Protein AF-A0A9P7GVQ0-F1 (afdb_monomer_lite)

Radius of gyration: 20.92 Å; chains: 1; bounding box: 37×50×70 Å

pLDDT: mean 83.31, std 20.24, range [23.28, 98.69]

InterPro domains:
  IPR011013 Galactose mutarotase-like domain superfamily [SSF74650] (18-160)
  IPR014718 Glycoside hydrolase-type carbohydrate-binding [G3DSA:2.70.98.10] (18-169)
  IPR015364 Rhamnogalacturonase B, N-terminal [PF09284] (19-160)
  IPR016590 Rhamnogalacturonase B [PTHR36574] (8-160)

Organism: NCBI:txid117069

Structure (mmCIF, N/CA/C/O backbone):
data_AF-A0A9P7GVQ0-F1
#
_entry.id   AF-A0A9P7GVQ0-F1
#
loop_
_atom_site.group_PDB
_atom_site.id
_atom_site.type_symbol
_atom_site.label_atom_id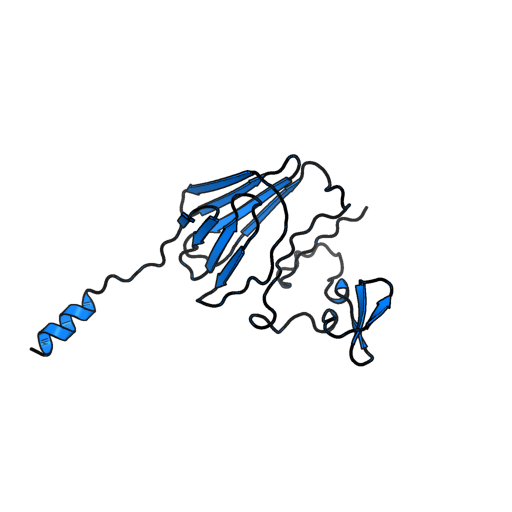
_atom_site.label_alt_id
_atom_site.label_comp_id
_atom_site.label_asym_id
_atom_site.label_entity_id
_atom_site.label_seq_id
_atom_site.pdbx_PDB_ins_code
_atom_site.Cartn_x
_atom_site.Cartn_y
_atom_site.Cartn_z
_atom_site.occupancy
_atom_site.B_iso_or_equiv
_atom_site.auth_seq_id
_atom_site.auth_comp_id
_atom_site.auth_asym_id
_atom_site.auth_atom_id
_atom_site.pdbx_PDB_model_num
ATOM 1 N N . MET A 1 1 ? -0.002 -29.894 44.410 1.00 55.16 1 MET A N 1
ATOM 2 C CA . MET A 1 1 ? 0.645 -28.787 43.662 1.00 55.16 1 MET A CA 1
ATOM 3 C C . MET A 1 1 ? 0.424 -28.833 42.146 1.00 55.16 1 MET A C 1
ATOM 5 O O . MET A 1 1 ? 0.178 -27.785 41.574 1.00 55.16 1 MET A O 1
ATOM 9 N N . LYS A 1 2 ? 0.435 -30.005 41.485 1.00 53.66 2 LYS A N 1
ATOM 10 C CA . LYS A 1 2 ? 0.218 -30.109 40.022 1.00 53.66 2 LYS A CA 1
ATOM 11 C C . LYS A 1 2 ? -1.200 -29.730 39.549 1.00 53.66 2 LYS A C 1
ATOM 13 O O . LYS A 1 2 ? -1.345 -29.171 38.472 1.00 53.66 2 LYS A O 1
ATOM 18 N N . LEU A 1 3 ? -2.225 -29.963 40.376 1.00 50.69 3 LEU A N 1
ATOM 19 C CA . LEU A 1 3 ? -3.623 -29.656 40.034 1.00 50.69 3 LEU A CA 1
ATOM 20 C C . LEU A 1 3 ? -3.946 -28.145 40.052 1.00 50.69 3 LEU A C 1
ATOM 22 O O . LEU A 1 3 ? -4.774 -27.688 39.275 1.00 50.69 3 LEU A O 1
ATOM 26 N N . LEU A 1 4 ? -3.249 -27.359 40.885 1.00 52.75 4 LEU A N 1
ATOM 27 C CA . LEU A 1 4 ? -3.402 -25.896 40.945 1.00 52.75 4 LEU A CA 1
ATOM 28 C C . LEU A 1 4 ? -2.790 -25.183 39.728 1.00 52.75 4 LEU A C 1
ATOM 30 O O . LEU A 1 4 ? -3.244 -24.107 39.357 1.00 52.75 4 LEU A O 1
ATOM 34 N N . PHE A 1 5 ? -1.794 -25.792 39.077 1.00 54.34 5 PHE A N 1
ATOM 35 C CA . PHE A 1 5 ? -1.125 -25.210 37.909 1.00 54.34 5 PHE A CA 1
ATOM 36 C C . PHE A 1 5 ? -1.974 -25.317 36.628 1.00 54.34 5 PHE A C 1
ATOM 38 O O . PHE A 1 5 ? -1.910 -24.444 35.769 1.00 54.34 5 PHE A O 1
ATOM 45 N N . ALA A 1 6 ? -2.815 -26.354 36.518 1.00 56.84 6 ALA A N 1
ATOM 46 C CA . ALA A 1 6 ? -3.708 -26.553 35.373 1.00 56.84 6 ALA A CA 1
ATOM 47 C C . ALA A 1 6 ? -4.898 -25.572 35.359 1.00 56.84 6 ALA A C 1
ATOM 49 O O . ALA A 1 6 ? -5.355 -25.177 34.291 1.00 56.84 6 ALA A O 1
ATOM 50 N N . ILE A 1 7 ? -5.366 -25.135 36.534 1.00 59.00 7 ILE A N 1
ATOM 51 C CA . ILE A 1 7 ? -6.472 -24.170 36.661 1.00 59.00 7 ILE A CA 1
ATOM 52 C C . ILE A 1 7 ? -6.009 -22.750 36.287 1.00 59.00 7 ILE A C 1
ATOM 54 O O . ILE A 1 7 ? -6.792 -21.971 35.750 1.00 59.00 7 ILE A O 1
ATOM 58 N N . LEU A 1 8 ? -4.727 -22.424 36.488 1.00 55.34 8 LEU A N 1
ATOM 59 C CA . LEU A 1 8 ? -4.180 -21.097 36.185 1.00 55.34 8 LEU A CA 1
ATOM 60 C C . LEU A 1 8 ? -4.034 -20.832 34.671 1.00 55.34 8 LEU A C 1
ATOM 62 O O . LEU A 1 8 ? -4.181 -19.693 34.239 1.00 55.34 8 LEU A O 1
ATOM 66 N N . LEU A 1 9 ? -3.810 -21.868 33.850 1.00 58.25 9 LEU A N 1
ATOM 67 C CA . LEU A 1 9 ? -3.758 -21.729 32.384 1.00 58.25 9 LEU A CA 1
ATOM 68 C C . LEU A 1 9 ? -5.141 -21.519 31.741 1.00 58.25 9 LEU A C 1
ATOM 70 O O . LEU A 1 9 ? -5.216 -20.987 30.636 1.00 58.25 9 LEU A O 1
ATOM 74 N N . ALA A 1 10 ? -6.228 -21.906 32.416 1.00 59.84 10 ALA A N 1
ATOM 75 C CA . ALA A 1 10 ? -7.594 -21.766 31.902 1.00 59.84 10 ALA A CA 1
ATOM 76 C C . ALA A 1 10 ? -8.152 -20.331 32.012 1.00 59.84 10 ALA A C 1
ATOM 78 O O . ALA A 1 10 ? -9.182 -20.030 31.417 1.00 59.84 10 ALA A O 1
ATOM 79 N N . PHE A 1 11 ? -7.466 -19.447 32.748 1.00 58.69 11 PHE A N 1
ATOM 80 C CA . PHE A 1 11 ? -7.829 -18.036 32.928 1.00 58.69 11 PHE A CA 1
ATOM 81 C C . PHE A 1 11 ? -6.939 -17.069 32.143 1.00 58.69 11 PHE A C 1
ATOM 83 O O . PHE A 1 11 ? -6.994 -15.862 32.378 1.00 58.69 11 PHE A O 1
ATOM 90 N N . LEU A 1 12 ? -6.121 -17.563 31.207 1.00 60.62 12 LEU A N 1
ATOM 91 C CA . LEU A 1 12 ? -5.410 -16.668 30.301 1.00 60.62 12 LEU A CA 1
ATOM 92 C C . LEU A 1 12 ? -6.454 -15.893 29.483 1.00 60.62 12 LEU A C 1
ATOM 94 O O . LEU A 1 12 ? -7.236 -16.523 28.764 1.00 60.62 12 LEU A O 1
ATOM 98 N N . PRO A 1 13 ? -6.513 -14.551 29.591 1.00 54.81 13 PRO A N 1
ATOM 99 C CA . PRO A 1 13 ? -7.400 -13.775 28.747 1.00 54.81 13 PRO A CA 1
ATOM 100 C C . PRO A 1 13 ? -7.039 -14.089 27.298 1.00 54.81 13 PRO A C 1
ATOM 102 O O . PRO A 1 13 ? -5.879 -13.971 26.899 1.00 54.81 13 PRO A O 1
ATOM 105 N N . ALA A 1 14 ? -8.029 -14.514 26.514 1.00 56.28 14 ALA A N 1
ATOM 106 C CA . ALA A 1 14 ? -7.872 -14.564 25.075 1.00 56.28 14 ALA A CA 1
ATOM 107 C C . ALA A 1 14 ? -7.533 -13.138 24.630 1.00 56.28 14 ALA A C 1
ATOM 109 O O . ALA A 1 14 ? -8.368 -12.236 24.726 1.00 56.28 14 ALA A O 1
ATOM 110 N N . ALA A 1 15 ? -6.285 -12.918 24.219 1.00 54.66 15 ALA A N 1
ATOM 111 C CA . ALA A 1 15 ? -5.877 -11.665 23.618 1.00 54.66 15 ALA A CA 1
ATOM 112 C C . ALA A 1 15 ? -6.608 -11.562 22.277 1.00 54.66 15 ALA A C 1
ATOM 114 O O . ALA A 1 15 ? -6.159 -12.094 21.263 1.00 54.66 15 ALA A O 1
ATOM 115 N N . PHE A 1 16 ? -7.783 -10.936 22.283 1.00 54.44 16 PHE A N 1
ATOM 116 C CA . PHE A 1 16 ? -8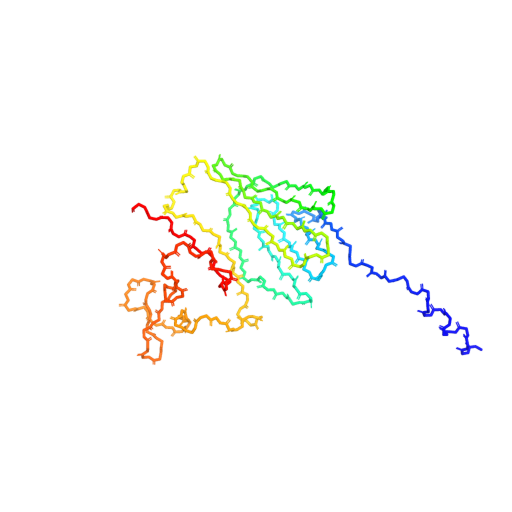.422 -10.511 21.050 1.00 54.44 16 PHE A CA 1
ATOM 117 C C . PHE A 1 16 ? -7.464 -9.542 20.360 1.00 54.44 16 PHE A C 1
ATOM 119 O O . PHE A 1 16 ? -7.021 -8.570 20.975 1.00 54.44 16 PHE A O 1
ATOM 126 N N . ALA A 1 17 ? -7.120 -9.819 19.101 1.00 60.62 17 ALA A N 1
ATOM 127 C CA . ALA A 1 17 ? -6.394 -8.863 18.278 1.00 60.62 17 ALA A CA 1
ATOM 128 C C . ALA A 1 17 ? -7.200 -7.555 18.264 1.00 60.62 17 ALA A C 1
ATOM 130 O O . ALA A 1 17 ? -8.371 -7.541 17.872 1.00 60.62 17 ALA A O 1
ATOM 131 N N . ALA A 1 18 ? -6.617 -6.483 18.796 1.00 78.19 18 ALA A N 1
ATOM 132 C CA . ALA A 1 18 ? -7.342 -5.247 19.036 1.00 78.19 18 ALA A CA 1
ATOM 133 C C . ALA A 1 18 ? -7.522 -4.500 17.712 1.00 78.19 18 ALA A C 1
ATOM 135 O O . ALA A 1 18 ? -6.576 -3.932 17.178 1.00 78.19 18 ALA A O 1
ATOM 136 N N . PHE A 1 19 ? -8.746 -4.488 17.183 1.00 95.75 19 PHE A N 1
ATOM 137 C CA . PHE A 1 19 ? -9.093 -3.609 16.071 1.00 95.75 19 PHE A CA 1
ATOM 138 C C . PHE A 1 19 ? -8.913 -2.141 16.476 1.00 95.75 19 PHE A C 1
ATOM 140 O O . PHE A 1 19 ? -9.397 -1.719 17.529 1.00 95.75 19 PHE A O 1
ATOM 147 N N . GLY A 1 20 ? -8.292 -1.341 15.610 1.00 96.06 20 GLY A N 1
ATOM 148 C CA . GLY A 1 20 ? -8.211 0.098 15.818 1.00 96.06 20 GLY A CA 1
ATOM 149 C C . GLY A 1 20 ? -7.143 0.799 14.992 1.00 96.06 20 GLY A C 1
ATOM 150 O O . GLY A 1 20 ? -6.445 0.201 14.175 1.00 96.06 20 GLY A O 1
ATOM 151 N N . ILE A 1 21 ? -7.033 2.107 15.224 1.00 97.69 21 ILE A N 1
ATOM 152 C CA . ILE A 1 21 ? -5.963 2.946 14.685 1.00 97.69 21 ILE A CA 1
ATOM 153 C C . ILE A 1 21 ? -5.237 3.592 15.863 1.00 97.69 21 ILE A C 1
ATOM 155 O O . ILE A 1 21 ? -5.842 4.336 16.636 1.00 97.69 21 ILE A O 1
ATOM 159 N N . THR A 1 22 ? -3.940 3.329 15.998 1.00 96.75 22 THR A N 1
ATOM 160 C CA . THR A 1 22 ? -3.096 3.886 17.062 1.00 96.75 22 THR A CA 1
ATOM 161 C C . THR A 1 22 ? -2.031 4.792 16.465 1.00 96.75 22 THR A C 1
ATOM 163 O O . THR A 1 22 ? -1.351 4.428 15.511 1.00 96.75 22 THR A O 1
ATOM 166 N N . THR A 1 23 ? -1.850 5.984 17.033 1.00 96.81 23 THR A N 1
ATOM 167 C CA . THR A 1 23 ? -0.728 6.853 16.654 1.00 96.81 23 THR A CA 1
ATOM 168 C C . THR A 1 23 ? 0.528 6.434 17.415 1.00 96.81 23 THR A C 1
ATOM 170 O O . THR A 1 23 ? 0.507 6.360 18.639 1.00 96.81 23 THR A O 1
ATOM 173 N N . SER A 1 24 ? 1.629 6.218 16.696 1.00 93.81 24 SER A N 1
ATOM 174 C CA . SER A 1 24 ? 2.955 5.953 17.259 1.00 93.81 24 SER A CA 1
ATOM 175 C C . SER A 1 24 ? 3.985 6.855 16.580 1.00 93.81 24 SER A C 1
ATOM 177 O O . SER A 1 24 ? 4.434 6.585 15.463 1.00 93.81 24 SER A O 1
ATOM 179 N N . GLY A 1 25 ? 4.332 7.965 17.236 1.00 94.94 25 GLY A N 1
ATOM 180 C CA . GLY A 1 25 ? 5.192 8.999 16.657 1.00 94.94 25 GLY A CA 1
ATOM 181 C C . GLY A 1 25 ? 4.608 9.558 15.355 1.00 94.94 25 GLY A C 1
ATOM 182 O O . GLY A 1 25 ? 3.476 10.046 15.326 1.00 94.94 25 GLY A O 1
ATOM 183 N N . ASN A 1 26 ? 5.375 9.455 14.265 1.00 95.38 26 ASN A N 1
ATOM 184 C CA . ASN A 1 26 ? 4.950 9.896 12.933 1.00 95.38 26 ASN A CA 1
ATOM 185 C C . ASN A 1 26 ? 4.166 8.831 12.141 1.00 95.38 26 ASN A C 1
ATOM 187 O O . ASN A 1 26 ? 3.965 8.978 10.939 1.00 95.38 26 ASN A O 1
ATOM 191 N N . ASN A 1 27 ? 3.728 7.755 12.793 1.00 97.44 27 ASN A N 1
ATOM 192 C CA . ASN A 1 27 ? 3.036 6.650 12.144 1.00 97.44 27 ASN A CA 1
ATOM 193 C C . ASN A 1 27 ? 1.626 6.450 12.710 1.00 97.44 27 ASN A C 1
ATOM 195 O O . ASN A 1 27 ? 1.371 6.694 13.892 1.00 97.44 27 ASN A O 1
ATOM 199 N N . LEU A 1 28 ? 0.731 5.951 11.864 1.00 98.00 28 LEU A N 1
ATOM 200 C CA . LEU A 1 28 ? -0.537 5.337 12.237 1.00 98.00 28 LEU A CA 1
ATOM 201 C C . LEU A 1 28 ? -0.396 3.825 12.088 1.00 98.00 28 LEU A C 1
ATOM 203 O O . LEU A 1 28 ? -0.063 3.344 11.008 1.00 98.00 28 LEU A O 1
ATOM 207 N N . LEU A 1 29 ? -0.655 3.088 13.160 1.00 97.56 29 LEU A N 1
ATOM 208 C CA . LEU A 1 29 ? -0.789 1.640 13.148 1.00 97.56 29 LEU A CA 1
ATOM 209 C C . LEU A 1 29 ? -2.272 1.306 12.990 1.00 97.56 29 LEU A C 1
ATOM 211 O O . LEU A 1 29 ? -3.066 1.617 13.873 1.00 97.56 29 LEU A O 1
ATOM 215 N N . VAL A 1 30 ? -2.639 0.716 11.859 1.00 97.88 30 VAL A N 1
ATOM 216 C CA . VAL A 1 30 ? -4.005 0.306 11.528 1.00 97.88 30 VAL A CA 1
ATOM 217 C C . VAL A 1 30 ? -4.098 -1.207 11.682 1.00 97.88 30 VAL A C 1
ATOM 219 O O . VAL A 1 30 ? -3.552 -1.941 10.857 1.00 97.88 30 VAL A O 1
ATOM 222 N N . ASP A 1 31 ? -4.778 -1.671 12.726 1.00 97.25 31 ASP A N 1
ATOM 223 C CA . ASP A 1 31 ? -4.990 -3.090 13.015 1.00 97.25 31 ASP A CA 1
ATOM 224 C C . ASP A 1 31 ? -6.444 -3.477 12.715 1.00 97.25 31 ASP A C 1
ATOM 226 O O . ASP A 1 31 ? -7.401 -2.874 13.208 1.00 97.25 31 ASP A O 1
ATOM 230 N N . THR A 1 32 ? -6.614 -4.490 11.869 1.00 96.00 32 THR A N 1
ATOM 231 C CA . THR A 1 32 ? -7.928 -5.025 11.484 1.00 96.00 32 THR A CA 1
ATOM 232 C C . THR A 1 32 ? -8.555 -5.930 12.548 1.00 96.00 32 THR A C 1
ATOM 234 O O . THR A 1 32 ? -9.734 -6.265 12.438 1.00 96.00 32 THR A O 1
ATOM 237 N N . GLY A 1 33 ? -7.786 -6.383 13.541 1.00 95.62 33 GLY A N 1
ATOM 238 C CA . GLY A 1 33 ? -8.182 -7.468 14.441 1.00 95.62 33 GLY A CA 1
ATOM 239 C C . GLY A 1 33 ? -8.267 -8.837 13.746 1.00 95.62 33 GLY A C 1
ATOM 240 O O . GLY A 1 33 ? -8.789 -9.787 14.319 1.00 95.62 33 GLY A O 1
ATOM 241 N N . ALA A 1 34 ? -7.782 -8.950 12.504 1.00 94.38 34 ALA A N 1
ATOM 242 C CA . ALA A 1 34 ? -7.860 -10.154 11.670 1.00 94.38 34 ALA A CA 1
ATOM 243 C C . ALA A 1 34 ? -6.501 -10.531 11.053 1.00 94.38 34 ALA A C 1
ATOM 245 O O . ALA A 1 34 ? -6.428 -11.087 9.955 1.00 94.38 34 ALA A O 1
ATOM 246 N N . GLY A 1 35 ? -5.414 -10.187 11.748 1.00 91.81 35 GLY A N 1
ATOM 247 C CA . GLY A 1 35 ? -4.052 -10.528 11.342 1.00 91.81 35 GLY A CA 1
ATOM 248 C C . GLY A 1 35 ? -3.460 -9.636 10.251 1.00 91.81 35 GLY A C 1
ATOM 249 O O . GLY A 1 35 ? -2.328 -9.875 9.845 1.00 91.81 35 GLY A O 1
ATOM 250 N N . LEU A 1 36 ? -4.176 -8.607 9.785 1.00 95.06 36 LEU A N 1
ATOM 251 C CA . LEU A 1 36 ? -3.623 -7.565 8.918 1.00 95.06 36 LEU A CA 1
ATOM 252 C C . LEU A 1 36 ? -3.356 -6.293 9.730 1.00 95.06 36 LEU A C 1
ATOM 254 O O . LEU A 1 36 ? -4.301 -5.689 10.244 1.00 95.06 36 LEU A O 1
ATOM 258 N N . VAL A 1 37 ? -2.088 -5.883 9.785 1.00 96.56 37 VAL A N 1
ATOM 259 C CA . VAL A 1 37 ? -1.625 -4.652 10.437 1.00 96.56 37 VAL A CA 1
ATOM 260 C C . VAL A 1 37 ? -0.848 -3.810 9.430 1.00 96.56 37 VAL A C 1
ATOM 262 O O . VAL A 1 37 ? 0.142 -4.263 8.853 1.00 96.56 37 VAL A O 1
ATOM 265 N N . THR A 1 38 ? -1.294 -2.575 9.217 1.00 96.69 38 THR A N 1
ATOM 266 C CA . THR A 1 38 ? -0.695 -1.639 8.255 1.00 96.69 38 THR A CA 1
ATOM 267 C C . THR A 1 38 ? -0.128 -0.432 8.988 1.00 96.69 38 THR A C 1
ATOM 269 O O . THR A 1 38 ? -0.821 0.171 9.804 1.00 96.69 38 THR A O 1
ATOM 272 N N . THR A 1 39 ? 1.109 -0.051 8.684 1.00 97.38 39 THR A N 1
ATOM 273 C CA . THR A 1 39 ? 1.708 1.186 9.199 1.00 97.38 39 THR A CA 1
ATOM 274 C C . THR A 1 39 ? 1.683 2.250 8.114 1.00 97.38 39 THR A C 1
ATOM 276 O O . THR A 1 39 ? 2.182 2.014 7.015 1.00 97.38 39 THR A O 1
ATOM 279 N N . ILE A 1 40 ? 1.125 3.419 8.427 1.00 97.31 40 ILE A N 1
ATOM 280 C CA . ILE A 1 40 ? 1.003 4.555 7.508 1.00 97.31 40 ILE A CA 1
ATOM 281 C C . ILE A 1 40 ? 1.774 5.747 8.068 1.00 97.31 40 ILE A C 1
ATOM 283 O O . ILE A 1 40 ? 1.577 6.134 9.220 1.00 97.31 40 ILE A O 1
ATOM 287 N N . ASN A 1 41 ? 2.630 6.354 7.255 1.00 96.88 41 ASN A N 1
ATOM 288 C CA . ASN A 1 41 ? 3.373 7.553 7.624 1.00 96.88 41 ASN A CA 1
ATOM 289 C C . ASN A 1 41 ? 2.462 8.794 7.554 1.00 96.88 41 ASN A C 1
ATOM 291 O O . ASN A 1 41 ? 1.803 9.053 6.548 1.00 96.88 41 ASN A O 1
ATOM 295 N N . LYS A 1 42 ? 2.427 9.585 8.629 1.00 97.06 42 LYS A N 1
ATOM 296 C CA . LYS A 1 42 ? 1.534 10.747 8.773 1.00 97.06 42 LYS A CA 1
ATOM 297 C C . LYS A 1 42 ? 1.949 11.968 7.954 1.00 97.06 42 LYS A C 1
ATOM 299 O O . LYS A 1 42 ? 1.138 12.872 7.780 1.00 97.06 42 LYS A O 1
ATOM 304 N N . SER A 1 43 ? 3.187 12.021 7.476 1.00 96.31 43 SER A N 1
ATOM 305 C CA . SER A 1 43 ? 3.690 13.137 6.672 1.00 96.31 43 SER A CA 1
ATOM 306 C C . SER A 1 43 ? 3.307 13.023 5.201 1.00 96.31 43 SER A C 1
ATOM 308 O O . SER A 1 43 ? 3.266 14.035 4.509 1.00 96.31 43 SER A O 1
ATOM 310 N N . ASN A 1 44 ? 3.069 11.809 4.700 1.00 95.25 44 ASN A N 1
ATOM 311 C CA . ASN A 1 44 ? 2.888 11.573 3.265 1.00 95.25 44 ASN A CA 1
ATOM 312 C C . ASN A 1 44 ? 1.815 10.532 2.908 1.00 95.25 44 ASN A C 1
ATOM 314 O O . ASN A 1 44 ? 1.466 10.418 1.737 1.00 95.25 44 ASN A O 1
ATOM 318 N N . GLY A 1 45 ? 1.274 9.795 3.882 1.00 95.44 45 GLY A N 1
ATOM 319 C CA . GLY A 1 45 ? 0.280 8.746 3.653 1.00 95.44 45 GLY A CA 1
ATOM 320 C C . GLY A 1 45 ? 0.849 7.437 3.103 1.00 95.44 45 GLY A C 1
ATOM 321 O O . GLY A 1 45 ? 0.079 6.565 2.702 1.00 95.44 45 GLY A O 1
ATOM 322 N N . ASP A 1 46 ? 2.173 7.283 3.071 1.00 94.94 46 ASP A N 1
ATOM 323 C CA . ASP A 1 46 ? 2.830 6.089 2.545 1.00 94.94 46 ASP A CA 1
ATOM 324 C C . ASP A 1 46 ? 2.649 4.890 3.483 1.00 94.94 46 ASP A C 1
ATOM 326 O O . ASP A 1 46 ? 2.755 5.027 4.707 1.00 94.94 46 ASP A O 1
ATOM 330 N N . ILE A 1 47 ? 2.402 3.710 2.910 1.00 95.44 47 ILE A N 1
ATOM 331 C CA . ILE A 1 47 ? 2.377 2.456 3.667 1.00 95.44 47 ILE A CA 1
ATOM 332 C C . ILE A 1 47 ? 3.826 2.017 3.864 1.00 95.44 47 ILE A C 1
ATOM 334 O O . ILE A 1 47 ? 4.483 1.576 2.928 1.00 95.44 47 ILE A O 1
ATOM 338 N N . THR A 1 48 ? 4.328 2.114 5.091 1.00 95.56 48 THR A N 1
ATOM 339 C CA . THR A 1 48 ? 5.713 1.748 5.431 1.00 95.56 48 THR A CA 1
ATOM 340 C C . THR A 1 48 ? 5.840 0.314 5.942 1.00 95.56 48 THR A C 1
ATOM 342 O O . THR A 1 48 ? 6.941 -0.222 6.031 1.00 95.56 48 THR A O 1
ATOM 345 N N . SER A 1 49 ? 4.717 -0.327 6.270 1.00 95.88 49 SER A N 1
ATOM 346 C CA . SER A 1 49 ? 4.643 -1.733 6.663 1.00 95.88 49 SER A CA 1
ATOM 347 C C . SER A 1 49 ? 3.267 -2.293 6.326 1.00 95.88 49 SER A C 1
ATOM 349 O O . SER A 1 49 ? 2.255 -1.636 6.570 1.00 95.88 49 SER A O 1
ATOM 351 N N . LEU A 1 50 ? 3.232 -3.527 5.828 1.00 96.00 50 LEU A N 1
ATOM 352 C CA . LEU A 1 50 ? 2.018 -4.292 5.569 1.00 96.00 50 LEU A CA 1
ATOM 353 C C . LEU A 1 50 ? 2.235 -5.710 6.098 1.00 96.00 50 LEU A C 1
ATOM 355 O O . LEU A 1 50 ? 2.731 -6.583 5.390 1.00 96.00 50 LEU A O 1
ATOM 359 N N . ASN A 1 51 ? 1.905 -5.937 7.365 1.00 95.62 51 ASN A N 1
ATOM 360 C CA . ASN A 1 51 ? 2.100 -7.224 8.015 1.00 95.62 51 ASN A CA 1
ATOM 361 C C . ASN A 1 51 ? 0.813 -8.050 7.945 1.00 95.62 51 ASN A C 1
ATOM 363 O O . ASN A 1 51 ? -0.229 -7.616 8.434 1.00 95.62 51 ASN A O 1
ATOM 367 N N . TYR A 1 52 ? 0.898 -9.242 7.358 1.00 95.12 52 TYR A N 1
ATOM 368 C CA . TYR A 1 52 ? -0.187 -10.213 7.322 1.00 95.12 52 TYR A CA 1
ATOM 369 C C . TYR A 1 52 ? 0.220 -11.497 8.051 1.00 95.12 52 TYR A C 1
ATOM 371 O O . TYR A 1 52 ? 1.112 -12.213 7.597 1.00 95.12 52 TYR A O 1
ATOM 379 N N . ASN A 1 53 ? -0.432 -11.801 9.175 1.00 94.19 53 ASN A N 1
ATOM 380 C CA . ASN A 1 53 ? -0.178 -12.976 10.018 1.00 94.19 53 ASN A CA 1
ATOM 381 C C . ASN A 1 53 ? 1.311 -13.167 10.370 1.00 94.19 53 ASN A C 1
ATOM 383 O O . ASN A 1 53 ? 1.842 -14.274 10.306 1.00 94.19 53 ASN A O 1
ATOM 387 N N . GLY A 1 54 ? 2.003 -12.076 10.710 1.00 93.12 54 GLY A N 1
ATOM 388 C CA . GLY A 1 54 ? 3.426 -12.081 11.063 1.00 93.12 54 GLY A CA 1
ATOM 389 C C . GLY A 1 54 ? 4.378 -11.973 9.868 1.00 93.12 54 GLY A C 1
ATOM 390 O O . GLY A 1 54 ? 5.586 -11.857 10.064 1.00 93.12 54 GLY A O 1
ATOM 391 N N . LYS A 1 55 ? 3.865 -11.977 8.633 1.00 92.94 55 LYS A N 1
ATOM 392 C CA . LYS A 1 55 ? 4.661 -11.864 7.410 1.00 92.94 55 LYS A CA 1
ATOM 393 C C . LYS A 1 55 ? 4.639 -10.430 6.883 1.00 92.94 55 LYS A C 1
ATOM 395 O O . LYS A 1 55 ? 3.590 -9.935 6.477 1.00 92.94 55 LYS A O 1
ATOM 400 N N . GLN A 1 56 ? 5.803 -9.780 6.851 1.00 95.56 56 GLN A N 1
ATOM 401 C CA . GLN A 1 56 ? 5.966 -8.474 6.206 1.00 95.56 56 GLN A CA 1
ATOM 402 C C . GLN A 1 56 ? 5.810 -8.621 4.690 1.00 95.56 56 GLN A C 1
ATOM 404 O O . GLN A 1 56 ? 6.515 -9.411 4.061 1.00 95.56 56 GLN A O 1
ATOM 409 N N . LEU A 1 57 ? 4.880 -7.862 4.116 1.00 93.88 57 LEU A N 1
ATOM 410 C CA . LEU A 1 57 ? 4.597 -7.848 2.686 1.00 93.88 57 LEU A CA 1
ATOM 411 C C . LEU A 1 57 ? 5.085 -6.571 2.003 1.00 93.88 57 LEU A C 1
ATOM 413 O O . LEU A 1 57 ? 5.293 -6.620 0.799 1.00 93.88 57 LEU A O 1
ATOM 417 N N . GLN A 1 58 ? 5.258 -5.457 2.718 1.00 91.62 58 GLN A N 1
ATOM 418 C CA . GLN A 1 58 ? 5.694 -4.193 2.116 1.00 91.62 58 GLN A CA 1
ATOM 419 C C . GLN A 1 58 ? 7.199 -4.208 1.827 1.00 91.62 58 GLN A C 1
ATOM 421 O O . GLN A 1 58 ? 7.989 -4.589 2.690 1.00 91.62 58 GLN A O 1
ATOM 426 N N . ASP A 1 59 ? 7.583 -3.758 0.631 1.00 87.06 59 ASP A N 1
ATOM 427 C CA . ASP A 1 59 ? 8.976 -3.633 0.190 1.00 87.06 59 ASP A CA 1
ATOM 428 C C . ASP A 1 59 ? 9.164 -2.362 -0.646 1.00 87.06 59 ASP A C 1
ATOM 430 O O . ASP A 1 59 ? 9.244 -2.368 -1.877 1.00 87.06 59 ASP A O 1
ATOM 434 N N . GLY A 1 60 ? 9.138 -1.225 0.043 1.00 81.94 60 GLY A N 1
ATOM 435 C CA . GLY A 1 60 ? 9.401 0.070 -0.562 1.00 81.94 60 GLY A CA 1
ATOM 436 C C . GLY A 1 60 ? 8.707 1.218 0.149 1.00 81.94 60 GLY A C 1
ATOM 437 O O . GLY A 1 60 ? 7.877 1.031 1.038 1.00 81.94 60 GLY A O 1
ATOM 438 N N . SER A 1 61 ? 9.056 2.418 -0.296 1.00 78.25 61 SER A N 1
ATOM 439 C CA . SER A 1 61 ? 8.416 3.661 0.108 1.00 78.25 61 SER A CA 1
ATOM 440 C C . SER A 1 61 ? 8.117 4.529 -1.108 1.00 78.25 61 SER A C 1
ATOM 442 O O . SER A 1 61 ? 8.774 4.431 -2.156 1.00 78.25 61 SER A O 1
ATOM 444 N N . ASN A 1 62 ? 7.109 5.381 -0.969 1.00 75.56 62 ASN A N 1
ATOM 445 C CA . ASN A 1 62 ? 6.796 6.428 -1.925 1.00 75.56 62 ASN A CA 1
ATOM 446 C C . ASN A 1 62 ? 7.065 7.797 -1.281 1.00 75.56 62 ASN A C 1
ATOM 448 O O . ASN A 1 62 ? 6.463 8.132 -0.256 1.00 75.56 62 ASN A O 1
ATOM 452 N N . PRO A 1 63 ? 7.968 8.609 -1.857 1.00 76.31 63 PRO A N 1
ATOM 453 C CA . PRO A 1 63 ? 8.176 9.967 -1.381 1.00 76.31 63 PRO A CA 1
ATOM 454 C C . PRO A 1 63 ? 6.943 10.824 -1.688 1.00 76.31 63 PRO A C 1
ATOM 456 O O . PRO A 1 63 ? 6.249 10.611 -2.681 1.00 76.31 63 PRO A O 1
ATOM 459 N N . GLY A 1 64 ? 6.675 11.812 -0.841 1.00 87.00 64 GLY A N 1
ATOM 460 C CA . GLY A 1 64 ? 5.542 12.713 -1.010 1.00 87.00 64 GLY A CA 1
ATOM 461 C C . GLY A 1 64 ? 5.283 13.548 0.235 1.00 87.00 64 GLY A C 1
ATOM 462 O O . GLY A 1 64 ? 6.020 13.461 1.216 1.00 87.00 64 GLY A O 1
ATOM 463 N N . SER A 1 65 ? 4.221 14.346 0.187 1.00 93.38 65 SER A N 1
ATOM 464 C CA . SER A 1 65 ? 3.703 15.097 1.326 1.00 93.38 65 SER A CA 1
ATOM 465 C C . SER A 1 65 ? 2.186 15.188 1.218 1.00 93.38 65 SER A C 1
ATOM 467 O O . SER A 1 65 ? 1.648 15.418 0.132 1.00 93.38 65 SER A O 1
ATOM 469 N N . ALA A 1 66 ? 1.498 14.972 2.332 1.00 96.12 66 ALA A N 1
ATOM 470 C CA . ALA A 1 66 ? 0.048 15.016 2.413 1.00 96.12 66 ALA A CA 1
ATOM 471 C C . ALA A 1 66 ? -0.394 15.315 3.846 1.00 96.12 66 ALA A C 1
ATOM 473 O O . ALA A 1 66 ? 0.319 15.051 4.812 1.00 96.12 66 ALA A O 1
ATOM 474 N N . THR A 1 67 ? -1.613 15.824 3.994 1.00 97.88 67 THR A N 1
ATOM 475 C CA . THR A 1 67 ? -2.268 15.875 5.302 1.00 97.88 67 THR A CA 1
ATOM 476 C C . THR A 1 67 ? -2.924 14.531 5.577 1.00 97.88 67 THR A C 1
ATOM 478 O O . THR A 1 67 ? -3.811 14.120 4.829 1.00 97.88 67 THR A O 1
ATOM 481 N N . VAL A 1 68 ? -2.498 13.859 6.647 1.00 98.38 68 VAL A N 1
ATOM 482 C CA . VAL A 1 68 ? -3.029 12.551 7.043 1.00 98.38 68 VAL A CA 1
ATOM 483 C C . VAL A 1 68 ? -3.854 12.678 8.319 1.00 98.38 68 VAL A C 1
ATOM 485 O O . VAL A 1 68 ? -3.358 13.127 9.353 1.00 98.38 68 VAL A O 1
ATOM 488 N N . THR A 1 69 ? -5.110 12.248 8.259 1.00 98.44 69 THR A N 1
ATOM 489 C CA . THR A 1 69 ? -6.016 12.160 9.411 1.00 98.44 69 THR A CA 1
ATOM 490 C C . THR A 1 69 ? -6.596 10.757 9.523 1.00 98.44 69 THR A C 1
ATOM 492 O O . THR A 1 69 ? -6.587 9.987 8.563 1.00 98.44 69 THR A O 1
ATOM 495 N N . SER A 1 70 ? -7.099 10.400 10.703 1.00 98.38 70 SER A N 1
ATOM 496 C CA . SER A 1 70 ? -7.735 9.104 10.923 1.00 98.38 70 SER A CA 1
ATOM 497 C C . SER A 1 70 ? -8.930 9.201 11.856 1.00 98.38 70 SER A C 1
ATOM 499 O O . SER A 1 70 ? -8.917 9.997 12.794 1.00 98.38 70 SER A O 1
ATOM 501 N N . SER A 1 71 ? -9.924 8.347 11.642 1.00 98.06 71 SER A N 1
ATOM 502 C CA . SER A 1 71 ? -11.079 8.185 12.523 1.00 98.06 71 SER A CA 1
ATOM 503 C C . SER A 1 71 ? -11.452 6.712 12.664 1.00 98.06 71 SER A C 1
ATOM 505 O O . SER A 1 71 ? -11.170 5.893 11.788 1.00 98.06 71 SER A O 1
ATOM 507 N N . VAL A 1 72 ? -12.082 6.372 13.788 1.00 98.06 72 VAL A N 1
ATOM 508 C CA . VAL A 1 72 ? -12.641 5.042 14.037 1.00 98.06 72 VAL A CA 1
ATOM 509 C C . VAL A 1 72 ? -14.064 5.214 14.554 1.00 98.06 72 VAL A C 1
ATOM 511 O O . VAL A 1 72 ? -14.279 5.897 15.552 1.00 98.06 72 VAL A O 1
ATOM 514 N N . ALA A 1 73 ? -15.036 4.614 13.871 1.00 96.88 73 ALA A N 1
ATOM 515 C CA . ALA A 1 73 ? -16.441 4.614 14.271 1.00 96.88 73 ALA A CA 1
ATOM 516 C C . ALA A 1 73 ? -17.140 3.366 13.720 1.00 96.88 73 ALA A C 1
ATOM 518 O O . ALA A 1 73 ? -16.821 2.913 12.624 1.00 96.88 73 ALA A O 1
ATOM 519 N N . ASN A 1 74 ? -18.106 2.810 14.457 1.00 95.88 74 ASN A N 1
ATOM 520 C CA . ASN A 1 74 ? -18.926 1.675 14.004 1.00 95.88 74 ASN A CA 1
ATOM 521 C C . ASN A 1 74 ? -18.105 0.487 13.458 1.00 95.88 74 ASN A C 1
ATOM 523 O O . ASN A 1 74 ? -18.448 -0.087 12.426 1.00 95.88 74 ASN A O 1
ATOM 527 N N . ASN A 1 75 ? -17.008 0.124 14.138 1.00 96.19 75 ASN A N 1
ATOM 528 C CA . ASN A 1 75 ? -16.081 -0.940 13.721 1.00 96.19 75 ASN A CA 1
ATOM 529 C C . ASN A 1 75 ? -15.407 -0.709 12.354 1.00 96.19 75 ASN A C 1
ATOM 531 O O . ASN A 1 75 ? -14.961 -1.665 11.715 1.00 96.19 75 ASN A O 1
ATOM 535 N N . ILE A 1 76 ? -15.330 0.545 11.907 1.00 97.75 76 ILE A N 1
ATOM 536 C CA . ILE A 1 76 ? -14.666 0.969 10.676 1.00 97.75 76 ILE A CA 1
ATOM 537 C C . ILE A 1 76 ? -13.587 1.988 11.033 1.00 97.75 76 ILE A C 1
ATOM 539 O O . ILE A 1 76 ? -13.841 2.949 11.757 1.00 97.75 76 ILE A O 1
ATOM 543 N N . GLY A 1 77 ? -12.377 1.752 10.536 1.00 98.00 77 GLY A N 1
ATOM 544 C CA . GLY A 1 77 ? -11.255 2.673 10.627 1.00 98.00 77 GLY A CA 1
ATOM 545 C C . GLY A 1 77 ? -11.034 3.311 9.266 1.00 98.00 77 GLY A C 1
ATOM 546 O O . GLY A 1 77 ? -10.993 2.604 8.261 1.00 98.00 77 GLY A O 1
ATOM 547 N N . VAL A 1 78 ? -10.902 4.632 9.227 1.00 98.56 78 VAL A N 1
ATOM 548 C CA . VAL A 1 78 ? -10.641 5.387 8.000 1.00 98.56 78 VAL A CA 1
ATOM 549 C C . VAL A 1 78 ? -9.385 6.214 8.205 1.00 98.56 78 VAL A C 1
ATOM 551 O O . VAL A 1 78 ? -9.304 6.989 9.155 1.00 98.56 78 VAL A O 1
ATOM 554 N N . VAL A 1 79 ? -8.421 6.081 7.300 1.00 98.69 79 VAL A N 1
ATOM 555 C CA . VAL A 1 79 ? -7.290 6.999 7.160 1.00 98.69 79 VAL A CA 1
ATOM 556 C C . VAL A 1 79 ? -7.513 7.814 5.896 1.00 98.69 79 VAL A C 1
ATOM 558 O O . VAL A 1 79 ? -7.681 7.253 4.817 1.00 98.69 79 VAL A O 1
ATOM 561 N N . THR A 1 80 ? -7.535 9.134 6.042 1.00 98.62 80 THR A N 1
ATOM 562 C CA . THR A 1 80 ? -7.688 10.085 4.939 1.00 98.62 80 THR A CA 1
ATOM 563 C C . THR A 1 80 ? -6.350 10.751 4.673 1.00 98.62 80 THR A C 1
ATOM 565 O O . THR A 1 80 ? -5.734 11.294 5.586 1.00 98.62 80 THR A O 1
ATOM 568 N N . ILE A 1 81 ? -5.912 10.720 3.420 1.00 97.88 81 ILE A N 1
ATOM 569 C CA . ILE A 1 81 ? -4.654 11.291 2.945 1.00 97.88 81 ILE A CA 1
ATOM 570 C C . ILE A 1 81 ? -5.016 12.327 1.891 1.00 97.88 81 ILE A C 1
ATOM 572 O O . ILE A 1 81 ? -5.531 11.990 0.826 1.00 97.88 81 ILE A O 1
ATOM 576 N N . LYS A 1 82 ? -4.789 13.598 2.204 1.00 97.44 82 LYS A N 1
ATOM 577 C CA . LYS A 1 82 ? -5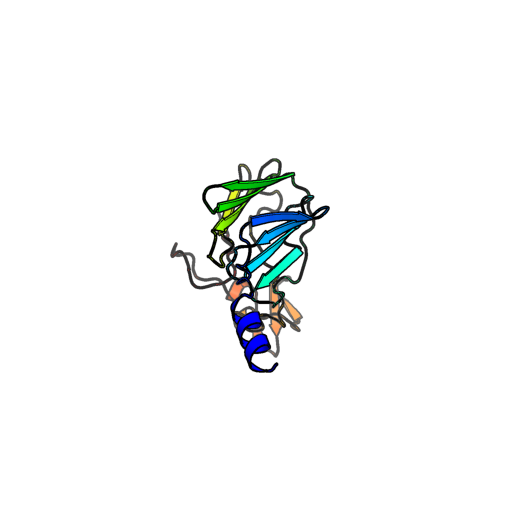.255 14.715 1.386 1.00 97.44 82 LYS A CA 1
ATOM 578 C C . LYS A 1 82 ? -4.093 15.553 0.867 1.00 97.44 82 LYS A C 1
ATOM 580 O O . LYS A 1 82 ? -3.247 16.006 1.639 1.00 97.44 82 LYS A O 1
ATOM 585 N N . THR A 1 83 ? -4.102 15.797 -0.437 1.00 95.31 83 THR A N 1
ATOM 586 C CA . THR A 1 83 ? -3.308 16.825 -1.120 1.00 95.31 83 THR A CA 1
ATOM 587 C C . THR A 1 83 ? -4.241 17.934 -1.625 1.00 95.31 83 THR A C 1
ATOM 589 O O . THR A 1 83 ? -5.415 17.985 -1.253 1.00 95.31 83 THR A O 1
ATOM 592 N N . ALA A 1 84 ? -3.741 18.845 -2.465 1.00 95.25 84 ALA A N 1
ATOM 593 C CA . ALA A 1 84 ? -4.570 19.888 -3.068 1.00 95.25 84 ALA A CA 1
ATOM 594 C C . ALA A 1 84 ? -5.674 19.324 -3.983 1.00 95.25 84 ALA A C 1
ATOM 596 O O . ALA A 1 84 ? -6.789 19.839 -3.977 1.00 95.25 84 ALA A O 1
ATOM 597 N N . THR A 1 85 ? -5.375 18.270 -4.748 1.00 94.44 85 THR A N 1
ATOM 598 C CA . THR A 1 85 ? -6.260 17.751 -5.806 1.00 94.44 85 THR A CA 1
ATOM 599 C C . THR A 1 85 ? -6.654 16.292 -5.620 1.00 94.44 85 THR A C 1
ATOM 601 O O . THR A 1 85 ? -7.527 15.808 -6.333 1.00 94.44 85 THR A O 1
ATOM 604 N N . ILE A 1 86 ? -6.041 15.579 -4.672 1.00 93.94 86 ILE A N 1
ATOM 605 C CA . ILE A 1 86 ? -6.288 14.155 -4.437 1.00 93.94 86 ILE A CA 1
ATOM 606 C C . ILE A 1 86 ? -6.674 13.947 -2.977 1.00 93.94 86 ILE A C 1
ATOM 608 O O . ILE A 1 86 ? -6.000 14.419 -2.062 1.00 93.94 86 ILE A O 1
ATOM 612 N N . THR A 1 87 ? -7.754 13.206 -2.757 1.00 96.38 87 THR A N 1
ATOM 613 C CA . THR A 1 87 ? -8.097 12.643 -1.451 1.00 96.38 87 THR A CA 1
ATOM 614 C C . THR A 1 87 ? -8.113 11.127 -1.566 1.00 96.38 87 THR A C 1
ATOM 616 O O . THR A 1 87 ? -8.934 10.553 -2.278 1.00 96.38 87 THR A O 1
ATOM 619 N N . HIS A 1 88 ? -7.177 10.484 -0.881 1.00 95.81 88 HIS A N 1
ATOM 620 C CA . HIS A 1 88 ? -7.001 9.042 -0.854 1.00 95.81 88 HIS A CA 1
ATOM 621 C C . HIS A 1 88 ? -7.440 8.485 0.501 1.00 95.81 88 HIS A C 1
ATOM 623 O O . HIS A 1 88 ? -7.239 9.118 1.539 1.00 95.81 88 HIS A O 1
ATOM 629 N N . TYR A 1 89 ? -8.038 7.302 0.487 1.00 97.00 89 TYR A N 1
ATOM 630 C CA . TYR A 1 89 ? -8.600 6.660 1.662 1.00 97.00 89 TYR A CA 1
ATOM 631 C C . TYR A 1 89 ? -8.063 5.248 1.799 1.00 97.00 89 TYR A C 1
ATOM 633 O O . TYR A 1 89 ? -8.165 4.452 0.865 1.00 97.00 89 TYR A O 1
ATOM 641 N N . TYR A 1 90 ? -7.602 4.926 3.001 1.00 97.81 90 TYR A N 1
ATOM 642 C CA . TYR A 1 90 ? -7.482 3.552 3.460 1.00 97.81 90 TYR A CA 1
ATOM 643 C C . TYR A 1 90 ? -8.593 3.272 4.459 1.00 97.81 90 TYR A C 1
ATOM 645 O O . TYR A 1 90 ? -8.769 4.016 5.424 1.00 97.81 90 TYR A O 1
ATOM 653 N N . ILE A 1 91 ? -9.353 2.209 4.225 1.00 97.62 91 ILE A N 1
ATOM 654 C CA . ILE A 1 91 ? -10.502 1.845 5.046 1.00 97.62 91 ILE A CA 1
ATOM 655 C C . ILE A 1 91 ? -10.327 0.401 5.503 1.00 97.62 91 ILE A C 1
ATOM 657 O O . ILE A 1 91 ? -10.005 -0.484 4.711 1.00 97.62 91 ILE A O 1
ATOM 661 N N . VAL A 1 92 ? -10.558 0.157 6.786 1.00 96.81 92 VAL A N 1
ATOM 662 C CA . VAL A 1 92 ? -10.547 -1.177 7.391 1.00 96.81 92 VAL A CA 1
ATOM 663 C C . VAL A 1 92 ? -11.835 -1.412 8.160 1.00 96.81 92 VAL A C 1
ATOM 665 O O . VAL A 1 92 ? -12.438 -0.476 8.684 1.00 96.81 92 VAL A O 1
ATOM 668 N N . ARG A 1 93 ? -12.244 -2.676 8.260 1.00 96.75 93 ARG A N 1
ATOM 669 C CA . ARG A 1 93 ? -13.381 -3.107 9.075 1.00 96.75 93 ARG A CA 1
ATOM 670 C C . ARG A 1 93 ? -12.919 -4.167 10.067 1.00 96.75 93 ARG A C 1
ATOM 672 O O . ARG A 1 93 ? -12.188 -5.078 9.686 1.00 96.75 93 ARG A O 1
ATOM 679 N N . SER A 1 94 ? -13.369 -4.048 11.314 1.00 96.94 94 SER A N 1
ATOM 680 C CA . SER A 1 94 ? -13.044 -4.999 12.379 1.00 96.94 94 SER A CA 1
ATOM 681 C C . SER A 1 94 ? -13.358 -6.435 11.960 1.00 96.94 94 SER A C 1
ATOM 683 O O . SER A 1 94 ? -14.444 -6.712 11.442 1.00 96.94 94 SER A O 1
ATOM 685 N N . GLY A 1 95 ? -12.393 -7.333 12.162 1.00 94.38 95 GLY A N 1
ATOM 686 C CA . GLY A 1 95 ? -12.513 -8.754 11.841 1.00 94.38 95 GLY A CA 1
ATOM 687 C C . GLY A 1 95 ? -12.330 -9.098 10.358 1.00 94.38 95 GLY A C 1
ATOM 688 O O . GLY A 1 95 ? -12.477 -10.263 9.996 1.00 94.38 95 GLY A O 1
ATOM 689 N N . ILE A 1 96 ? -11.992 -8.131 9.494 1.00 94.44 96 ILE A N 1
ATOM 690 C CA . ILE A 1 96 ? -11.766 -8.362 8.060 1.00 94.44 96 ILE A CA 1
ATOM 691 C C . ILE A 1 96 ? -10.339 -7.969 7.685 1.00 94.44 96 ILE A C 1
ATOM 693 O O . ILE A 1 96 ? -9.940 -6.814 7.797 1.00 94.44 96 ILE A O 1
ATOM 697 N N . ASN A 1 97 ? -9.577 -8.923 7.154 1.00 92.81 97 ASN A N 1
ATOM 698 C CA . ASN A 1 97 ? -8.177 -8.754 6.752 1.00 92.81 97 ASN A CA 1
ATOM 699 C C . ASN A 1 97 ? -8.006 -8.055 5.388 1.00 92.81 97 ASN A C 1
ATOM 701 O O . ASN A 1 97 ? -7.191 -8.461 4.560 1.00 92.81 97 ASN A O 1
ATOM 705 N N . THR A 1 98 ? -8.801 -7.016 5.133 1.00 93.12 98 THR A N 1
ATOM 706 C CA . THR A 1 98 ? -8.814 -6.275 3.868 1.00 93.12 98 THR A CA 1
ATOM 707 C C . THR A 1 98 ? -8.580 -4.792 4.120 1.00 93.12 98 THR A C 1
ATOM 709 O O . THR A 1 98 ? -9.280 -4.171 4.917 1.00 93.12 98 THR A O 1
ATOM 712 N N . LEU A 1 99 ? -7.609 -4.232 3.396 1.00 94.94 99 LEU A N 1
ATOM 713 C CA . LEU A 1 99 ? -7.407 -2.795 3.268 1.00 94.94 99 LEU A CA 1
ATOM 714 C C . LEU A 1 99 ? -8.175 -2.316 2.034 1.00 94.94 99 LEU A C 1
ATOM 716 O O . LEU A 1 99 ? -7.754 -2.549 0.901 1.00 94.94 99 LEU A O 1
ATOM 720 N N . TYR A 1 100 ? -9.326 -1.693 2.250 1.00 96.56 100 TYR A N 1
ATOM 721 C CA . TYR A 1 100 ? -10.106 -1.089 1.178 1.00 96.56 100 TYR A CA 1
ATOM 722 C C . TYR A 1 100 ? -9.495 0.257 0.804 1.00 96.56 100 TYR A C 1
ATOM 724 O O . TYR A 1 100 ? -9.040 1.006 1.669 1.00 96.56 100 TYR A O 1
ATOM 732 N N . ILE A 1 101 ? -9.500 0.561 -0.491 1.00 94.69 101 ILE A N 1
ATOM 733 C CA . ILE A 1 101 ? -8.885 1.767 -1.036 1.00 94.69 101 ILE A CA 1
ATOM 734 C C . ILE A 1 101 ? -9.938 2.552 -1.806 1.00 94.69 101 ILE A C 1
ATOM 736 O O . ILE A 1 101 ? -10.649 1.996 -2.641 1.00 94.69 101 ILE A O 1
ATOM 740 N N . GLY A 1 102 ? -10.007 3.852 -1.540 1.00 93.19 102 GLY A N 1
ATOM 741 C CA . GLY A 1 102 ? -10.788 4.803 -2.322 1.00 93.19 102 GLY A CA 1
ATOM 742 C C . GLY A 1 102 ? -9.911 5.977 -2.722 1.00 93.19 102 GLY A C 1
ATOM 743 O O . GLY A 1 102 ? -9.069 6.408 -1.941 1.00 93.19 102 GLY A O 1
ATOM 744 N N . THR A 1 103 ? -10.099 6.514 -3.925 1.00 93.25 103 THR A N 1
ATOM 745 C CA . THR A 1 103 ? -9.462 7.782 -4.290 1.00 93.25 103 THR A CA 1
ATOM 746 C C . THR A 1 103 ? -10.438 8.686 -5.009 1.00 93.25 103 THR A C 1
ATOM 748 O O . THR A 1 103 ? -11.127 8.257 -5.928 1.00 93.25 103 THR A O 1
ATOM 751 N N . TYR A 1 104 ? -10.449 9.944 -4.597 1.00 93.31 104 TYR A N 1
ATOM 752 C CA . TYR A 1 104 ? -11.080 11.045 -5.294 1.00 93.31 104 TYR A CA 1
ATOM 753 C C . TYR A 1 104 ? -9.993 11.976 -5.832 1.00 93.31 104 TYR A C 1
ATOM 755 O O . TYR A 1 104 ? -9.098 12.371 -5.081 1.00 93.31 104 TYR A O 1
ATOM 763 N N . ALA A 1 105 ? -10.079 12.334 -7.110 1.00 92.81 105 ALA A N 1
ATOM 764 C CA . ALA A 1 105 ? -9.207 13.314 -7.742 1.00 92.81 105 ALA A CA 1
ATOM 765 C C . ALA A 1 105 ? -10.068 14.420 -8.361 1.00 92.81 105 ALA A C 1
ATOM 767 O O . ALA A 1 105 ? -10.955 14.138 -9.161 1.00 92.81 105 ALA A O 1
ATOM 768 N N . SER A 1 106 ? -9.821 15.673 -7.979 1.00 93.50 106 SER A N 1
ATOM 769 C CA . SER A 1 106 ? -10.491 16.846 -8.555 1.00 93.50 106 SER A CA 1
ATOM 770 C C . SER A 1 106 ? -9.754 17.418 -9.765 1.00 93.50 106 SER A C 1
ATOM 772 O O . SER A 1 106 ? -10.268 18.315 -10.423 1.00 93.50 106 SER A O 1
ATOM 774 N N . ALA A 1 107 ? -8.533 16.948 -10.018 1.00 90.94 107 ALA A N 1
ATOM 775 C CA . ALA A 1 107 ? -7.735 17.264 -11.192 1.00 90.94 107 ALA A CA 1
ATOM 776 C C . ALA A 1 107 ? -6.769 16.110 -11.474 1.00 90.94 107 ALA A C 1
ATOM 778 O O . ALA A 1 107 ? -6.387 15.374 -10.557 1.00 90.94 107 ALA A O 1
ATOM 779 N N . GLU A 1 108 ? -6.359 15.977 -12.730 1.00 87.94 108 GLU A N 1
ATOM 780 C CA . GLU A 1 108 ? -5.356 15.001 -13.135 1.00 87.94 108 GLU A CA 1
ATOM 781 C C . GLU A 1 108 ? -3.987 15.314 -12.496 1.00 87.94 108 GLU A C 1
ATOM 783 O O . GLU A 1 108 ? -3.592 16.484 -12.411 1.00 87.94 108 GLU A O 1
ATOM 788 N N . PRO A 1 109 ? -3.239 14.302 -12.018 1.00 85.50 109 PRO A N 1
ATOM 789 C CA . PRO A 1 109 ? -1.863 14.503 -11.584 1.00 85.50 109 PRO A CA 1
ATOM 790 C C . PRO A 1 109 ? -0.979 15.019 -12.735 1.00 85.50 109 PRO A C 1
ATOM 792 O O . PRO A 1 109 ? -1.102 14.520 -13.850 1.00 85.50 109 PRO A O 1
ATOM 795 N N . PRO A 1 110 ? 0.007 15.903 -12.485 1.00 85.00 110 PRO A N 1
ATOM 796 C CA . PRO A 1 110 ? 0.876 16.445 -13.541 1.00 85.00 110 PRO A CA 1
ATOM 797 C C . PRO A 1 110 ? 1.640 15.402 -14.372 1.00 85.00 110 PRO A C 1
ATOM 799 O O . PRO A 1 110 ? 2.098 15.704 -15.466 1.00 85.00 110 PRO A O 1
ATOM 802 N N . VAL A 1 111 ? 1.807 14.185 -13.845 1.00 85.69 111 VAL A N 1
ATOM 803 C CA . VAL A 1 111 ? 2.469 13.069 -14.537 1.00 85.69 111 VAL A CA 1
ATOM 804 C C . VAL A 1 111 ? 1.606 12.455 -15.654 1.00 85.69 111 VAL A C 1
ATOM 806 O O . VAL A 1 111 ? 2.110 11.634 -16.414 1.00 85.69 111 VAL A O 1
ATOM 809 N N . GLY A 1 112 ? 0.328 12.838 -15.775 1.00 88.00 112 GLY A N 1
ATOM 810 C CA . GLY A 1 112 ? -0.579 12.324 -16.811 1.00 88.00 112 GLY A CA 1
ATOM 811 C C . GLY A 1 112 ? -1.009 10.869 -16.591 1.00 88.00 112 GLY A C 1
ATOM 812 O O . GLY A 1 112 ? -1.433 10.175 -17.510 1.00 88.00 112 GLY A O 1
ATOM 813 N N . GLU A 1 113 ? -0.818 10.354 -15.374 1.00 82.19 113 GLU A N 1
ATOM 814 C CA . GLU A 1 113 ? -1.293 9.038 -14.968 1.00 82.19 113 GLU A CA 1
ATOM 815 C C . GLU A 1 113 ? -1.738 9.060 -13.507 1.00 82.19 113 GLU A C 1
ATOM 817 O O . GLU A 1 113 ? -1.143 9.720 -12.649 1.00 82.19 113 GLU A O 1
ATOM 822 N N . PHE A 1 114 ? -2.779 8.287 -13.206 1.00 83.56 114 PHE A N 1
ATOM 823 C CA . PHE A 1 114 ? -3.247 8.076 -11.847 1.00 83.56 114 PHE A CA 1
ATOM 824 C C . PHE A 1 114 ? -3.225 6.584 -11.521 1.00 83.56 114 PHE A C 1
ATOM 826 O O . PHE A 1 114 ? -3.899 5.781 -12.163 1.00 83.56 114 PHE A O 1
ATOM 833 N N . ARG A 1 115 ? -2.425 6.193 -10.523 1.00 86.62 115 ARG A N 1
ATOM 834 C CA . ARG A 1 115 ? -2.263 4.786 -10.145 1.00 86.62 115 ARG A CA 1
ATOM 835 C C . ARG A 1 115 ? -2.049 4.607 -8.655 1.00 86.62 115 ARG A C 1
ATOM 837 O O . ARG A 1 115 ? -1.385 5.411 -8.006 1.00 86.62 115 ARG A O 1
ATOM 844 N N . PHE A 1 116 ? -2.526 3.475 -8.154 1.00 87.56 116 PHE A N 1
ATOM 845 C CA . PHE A 1 116 ? -2.077 2.915 -6.891 1.00 87.56 116 PHE A CA 1
ATOM 846 C C . PHE A 1 116 ? -1.070 1.799 -7.181 1.00 87.56 116 PHE A C 1
ATOM 848 O O . PHE A 1 116 ? -1.347 0.900 -7.973 1.00 87.56 116 PHE A O 1
ATOM 855 N N . LEU A 1 117 ? 0.103 1.854 -6.549 1.00 87.88 117 LEU A N 1
ATOM 856 C CA . LEU A 1 117 ? 1.156 0.856 -6.722 1.00 87.88 117 LEU A CA 1
ATOM 857 C C . LEU A 1 117 ? 1.551 0.273 -5.364 1.00 87.88 117 LEU A C 1
ATOM 859 O O . LEU A 1 117 ? 2.290 0.899 -4.605 1.00 87.88 117 LEU A O 1
ATOM 863 N N . ALA A 1 118 ? 1.101 -0.950 -5.092 1.00 89.19 118 ALA A N 1
ATOM 864 C CA . ALA A 1 118 ? 1.599 -1.734 -3.969 1.00 89.19 118 ALA A CA 1
ATOM 865 C C . ALA A 1 118 ? 2.959 -2.343 -4.335 1.00 89.19 118 ALA A C 1
ATOM 867 O O . ALA A 1 118 ? 3.047 -3.194 -5.221 1.00 89.19 118 ALA A O 1
ATOM 868 N N . ARG A 1 119 ? 4.023 -1.908 -3.656 1.00 88.50 119 ARG A N 1
ATOM 869 C CA . ARG A 1 119 ? 5.368 -2.477 -3.807 1.00 88.50 119 ARG A CA 1
ATOM 870 C C . ARG A 1 119 ? 5.547 -3.576 -2.771 1.00 88.50 119 ARG A C 1
ATOM 872 O O . ARG A 1 119 ? 5.813 -3.296 -1.606 1.00 88.50 119 ARG A O 1
ATOM 879 N N . LEU A 1 120 ? 5.307 -4.813 -3.192 1.00 90.19 120 LEU A N 1
ATOM 880 C CA . LEU A 1 120 ? 5.301 -5.964 -2.299 1.00 90.19 120 LEU A CA 1
ATOM 881 C C . LEU A 1 120 ? 6.599 -6.766 -2.401 1.00 90.19 120 LEU A C 1
ATOM 883 O O . LEU A 1 120 ? 7.167 -6.918 -3.481 1.00 90.19 120 LEU A O 1
ATOM 887 N N . SER A 1 121 ? 7.022 -7.326 -1.272 1.00 88.06 121 SER A N 1
ATOM 888 C CA . SER A 1 121 ? 8.215 -8.156 -1.165 1.00 88.06 121 SER A CA 1
ATOM 889 C C . SER A 1 121 ? 8.096 -9.401 -2.039 1.00 88.06 121 SER A C 1
ATOM 891 O O . SER A 1 121 ? 7.206 -10.237 -1.856 1.00 88.06 121 SER A O 1
ATOM 893 N N . LYS A 1 122 ? 9.053 -9.567 -2.953 1.00 87.06 122 LYS A N 1
ATOM 894 C CA . LYS A 1 122 ? 9.124 -10.736 -3.836 1.00 87.06 122 LYS A CA 1
ATOM 895 C C . LYS A 1 122 ? 9.523 -12.015 -3.099 1.00 87.06 122 LYS A C 1
ATOM 897 O O . LYS A 1 122 ? 9.121 -13.098 -3.505 1.00 87.06 122 LYS A O 1
ATOM 902 N N . SER A 1 123 ? 10.257 -11.921 -1.988 1.00 89.38 123 SER A N 1
ATOM 903 C CA . SER A 1 123 ? 10.519 -13.093 -1.139 1.00 89.38 123 SER A CA 1
ATOM 904 C C . SER A 1 123 ? 9.257 -13.533 -0.391 1.00 89.38 123 SER A C 1
ATOM 906 O O . SER A 1 123 ? 9.024 -14.727 -0.199 1.00 89.38 123 SER A O 1
ATOM 908 N N . ALA A 1 124 ? 8.399 -12.581 -0.015 1.00 85.38 124 ALA A N 1
ATOM 909 C CA . ALA A 1 124 ? 7.118 -12.869 0.609 1.00 85.38 124 ALA A CA 1
ATOM 910 C C . ALA A 1 124 ? 6.078 -13.394 -0.400 1.00 85.38 124 ALA A C 1
ATOM 912 O O . ALA A 1 124 ? 5.319 -14.312 -0.072 1.00 85.38 124 ALA A O 1
ATOM 913 N N . LEU A 1 125 ? 6.047 -12.830 -1.609 1.00 87.19 125 LEU A N 1
ATOM 914 C CA . LEU A 1 125 ? 5.096 -13.130 -2.682 1.00 87.19 125 LEU A CA 1
ATOM 915 C C . LEU A 1 125 ? 5.850 -13.384 -4.004 1.00 87.19 125 LEU A C 1
ATOM 917 O O . LEU A 1 125 ? 5.871 -12.519 -4.879 1.00 87.19 125 LEU A O 1
ATOM 921 N N . PRO A 1 126 ? 6.468 -14.568 -4.174 1.00 85.94 126 PRO A N 1
ATOM 922 C CA . PRO A 1 126 ? 7.349 -14.843 -5.316 1.00 85.94 126 PRO A CA 1
ATOM 923 C C . PRO A 1 126 ? 6.607 -15.053 -6.637 1.00 85.94 126 PRO A C 1
ATOM 925 O O . PRO A 1 126 ? 7.205 -14.965 -7.707 1.00 85.94 126 PRO A O 1
ATOM 928 N N . ASN A 1 127 ? 5.306 -15.336 -6.570 1.00 83.88 127 ASN A N 1
ATOM 929 C CA . ASN A 1 127 ? 4.507 -15.713 -7.725 1.00 83.88 127 ASN A CA 1
ATOM 930 C C . ASN A 1 127 ? 3.726 -14.502 -8.247 1.00 83.88 127 ASN A C 1
ATOM 932 O O . ASN A 1 127 ? 2.746 -14.075 -7.634 1.00 83.88 127 ASN A O 1
ATOM 936 N N . GLY A 1 128 ? 4.160 -13.973 -9.391 1.00 83.56 128 GLY A N 1
ATOM 937 C CA . GLY A 1 128 ? 3.462 -12.944 -10.165 1.00 83.56 128 GLY A CA 1
ATOM 938 C C . GLY A 1 128 ? 2.984 -13.465 -11.522 1.00 83.56 128 GLY A C 1
ATOM 939 O O . GLY A 1 128 ? 3.032 -14.663 -11.797 1.00 83.56 128 GLY A O 1
ATOM 940 N N . HIS A 1 129 ? 2.536 -12.560 -12.395 1.00 85.00 129 HIS A N 1
ATOM 941 C CA . HIS A 1 129 ? 2.211 -12.911 -13.777 1.00 85.00 129 HIS A CA 1
ATOM 942 C C . HIS A 1 129 ? 3.506 -13.249 -14.543 1.00 85.00 129 HIS A C 1
ATOM 944 O O . HIS A 1 129 ? 4.334 -12.351 -14.713 1.00 85.00 129 HIS A O 1
ATOM 950 N N . PRO A 1 130 ? 3.706 -14.487 -15.042 1.00 86.75 130 PRO A N 1
ATOM 951 C CA . PRO A 1 130 ? 5.006 -14.918 -15.574 1.00 86.75 130 PRO A CA 1
ATOM 952 C C . PRO A 1 130 ? 5.538 -14.042 -16.715 1.00 86.75 130 PRO A C 1
ATOM 954 O O . PRO A 1 130 ? 6.727 -13.738 -16.768 1.00 86.75 130 PRO A O 1
ATOM 957 N N . ASN A 1 131 ? 4.651 -13.559 -17.590 1.00 89.38 131 ASN A N 1
ATOM 958 C CA . ASN A 1 131 ? 5.041 -12.721 -18.731 1.00 89.38 131 ASN A CA 1
ATOM 959 C C . ASN A 1 131 ? 5.390 -11.273 -18.335 1.00 89.38 131 ASN A C 1
ATOM 961 O O . ASN A 1 131 ? 5.977 -10.547 -19.133 1.00 89.38 131 ASN A O 1
ATOM 965 N N . ALA A 1 132 ? 5.048 -10.859 -17.111 1.00 90.31 132 ALA A N 1
ATOM 966 C CA . ALA A 1 132 ? 5.385 -9.545 -16.567 1.00 90.31 132 ALA A CA 1
ATOM 967 C C . ALA A 1 132 ? 6.648 -9.555 -15.697 1.00 90.31 132 ALA A C 1
ATOM 969 O O . ALA A 1 132 ? 7.053 -8.513 -15.185 1.00 90.31 132 ALA A O 1
ATOM 970 N N . GLU A 1 133 ? 7.284 -10.716 -15.538 1.00 90.62 133 GLU A N 1
ATOM 971 C CA . GLU A 1 133 ? 8.539 -10.840 -14.814 1.00 90.62 133 GLU A CA 1
ATOM 972 C C . GLU A 1 133 ? 9.706 -10.340 -15.674 1.00 90.62 133 GLU A C 1
ATOM 974 O O . GLU A 1 133 ? 10.122 -11.016 -16.619 1.00 90.62 133 GLU A O 1
ATOM 979 N N . ILE A 1 134 ? 10.212 -9.155 -15.326 1.00 91.75 134 ILE A N 1
ATOM 980 C CA . ILE A 1 134 ? 11.299 -8.452 -16.026 1.00 91.75 134 ILE A CA 1
ATOM 981 C C . ILE A 1 134 ? 12.653 -8.542 -15.299 1.00 91.75 134 ILE A C 1
ATOM 983 O O . ILE A 1 134 ? 13.657 -8.040 -15.803 1.00 91.75 134 ILE A O 1
ATOM 987 N N . GLY A 1 135 ? 12.700 -9.138 -14.102 1.00 88.62 135 GLY A N 1
ATOM 988 C CA . GLY A 1 135 ? 13.904 -9.204 -13.279 1.00 88.62 135 GLY A CA 1
ATOM 989 C C . GLY A 1 135 ? 15.062 -9.907 -13.989 1.00 88.62 135 GLY A C 1
ATOM 990 O O . GLY A 1 135 ? 14.897 -10.994 -14.539 1.00 88.62 135 GLY A O 1
ATOM 991 N N . GLY A 1 136 ? 16.239 -9.275 -13.970 1.00 89.88 136 GLY A N 1
ATOM 992 C CA . GLY A 1 136 ? 17.437 -9.770 -14.657 1.00 89.88 136 GLY A CA 1
ATOM 993 C C . GLY A 1 136 ? 17.416 -9.611 -16.182 1.00 89.88 136 GLY A C 1
ATOM 994 O O . GLY A 1 136 ? 18.333 -10.088 -16.843 1.00 89.88 136 GLY A O 1
ATOM 995 N N . GLY A 1 137 ? 16.391 -8.965 -16.747 1.00 93.25 137 GLY A N 1
ATOM 996 C CA . GLY A 1 137 ? 16.287 -8.722 -18.182 1.00 93.25 137 GLY A CA 1
ATOM 997 C C . GLY A 1 137 ? 17.079 -7.513 -18.671 1.00 93.25 137 GLY A C 1
ATOM 998 O O . GLY A 1 137 ? 17.376 -6.585 -17.919 1.00 93.25 137 GLY A O 1
ATOM 999 N N . THR A 1 138 ? 17.366 -7.498 -19.970 1.00 96.69 138 THR A N 1
ATOM 1000 C CA . THR A 1 138 ? 17.925 -6.336 -20.677 1.00 96.69 138 THR A CA 1
ATOM 1001 C C . THR A 1 138 ? 16.814 -5.628 -21.439 1.00 96.69 138 THR A C 1
ATOM 1003 O O . THR A 1 138 ? 16.020 -6.294 -22.100 1.00 96.69 138 THR A O 1
ATOM 1006 N N . ALA A 1 139 ? 16.736 -4.299 -21.342 1.00 96.75 139 ALA A N 1
ATOM 1007 C CA . ALA A 1 139 ? 15.752 -3.524 -22.093 1.00 96.75 139 ALA A CA 1
ATOM 1008 C C . ALA A 1 139 ? 15.967 -3.706 -23.606 1.00 96.75 139 ALA A C 1
ATOM 1010 O O . ALA A 1 139 ? 17.100 -3.635 -24.083 1.00 96.75 139 ALA A O 1
ATOM 1011 N N . ILE A 1 140 ? 14.882 -3.958 -24.337 1.00 97.25 140 ILE A N 1
ATOM 1012 C CA . ILE A 1 140 ? 14.881 -4.140 -25.799 1.00 97.25 140 ILE A CA 1
ATOM 1013 C C . ILE A 1 140 ? 13.955 -3.156 -26.523 1.00 97.25 140 ILE A C 1
ATOM 1015 O O . ILE A 1 140 ? 14.120 -2.947 -27.719 1.00 97.25 140 ILE A O 1
ATOM 1019 N N . GLU A 1 141 ? 13.029 -2.519 -25.804 1.00 96.81 141 GLU A N 1
ATOM 1020 C CA . GLU A 1 141 ? 12.243 -1.377 -26.273 1.00 96.81 141 GLU A CA 1
ATOM 1021 C C . GLU A 1 141 ? 11.994 -0.454 -25.075 1.00 96.81 141 GLU A C 1
ATOM 1023 O O . GLU A 1 141 ? 11.518 -0.899 -24.026 1.00 96.81 141 GLU A O 1
ATOM 1028 N N . GLY A 1 142 ? 12.398 0.814 -25.203 1.00 93.88 142 GLY A N 1
ATOM 1029 C CA . GLY A 1 142 ? 12.267 1.809 -24.140 1.00 93.88 142 GLY A CA 1
ATOM 1030 C C . GLY A 1 142 ? 12.845 1.346 -22.797 1.00 93.88 142 GLY A C 1
ATOM 1031 O O . GLY A 1 142 ? 13.994 0.915 -22.699 1.00 93.88 142 GLY A O 1
ATOM 1032 N N . SER A 1 143 ? 12.032 1.470 -21.750 1.00 92.94 143 SER A N 1
ATOM 1033 C CA . SER A 1 143 ? 12.340 1.036 -20.379 1.00 92.94 143 SER A CA 1
ATOM 1034 C C . SER A 1 143 ? 11.225 0.168 -19.786 1.00 92.94 143 SER A C 1
ATOM 1036 O O . SER A 1 143 ? 11.035 0.095 -18.571 1.00 92.94 143 SER A O 1
ATOM 1038 N N . ASP A 1 144 ? 10.448 -0.475 -20.654 1.00 88.25 144 ASP A N 1
ATOM 1039 C CA . ASP A 1 144 ? 9.252 -1.226 -20.289 1.00 88.25 144 ASP A CA 1
ATOM 1040 C C . ASP A 1 144 ? 9.104 -2.566 -21.018 1.00 88.25 144 ASP A C 1
ATOM 1042 O O . ASP A 1 144 ? 8.298 -3.390 -20.569 1.00 88.25 144 ASP A O 1
ATOM 1046 N N . VAL A 1 145 ? 9.914 -2.841 -22.046 1.00 95.38 145 VAL A N 1
ATOM 1047 C CA . VAL A 1 145 ? 10.031 -4.162 -22.677 1.00 95.38 145 VAL A CA 1
ATOM 1048 C C . VAL A 1 145 ? 11.451 -4.697 -22.522 1.00 95.38 145 VAL A C 1
ATOM 1050 O O . VAL A 1 145 ? 12.438 -4.036 -22.847 1.00 95.38 145 VAL A O 1
ATOM 1053 N N . TYR A 1 146 ? 11.552 -5.931 -22.039 1.00 97.44 146 TYR A N 1
ATOM 1054 C CA . TYR A 1 146 ? 12.801 -6.576 -21.657 1.00 97.44 146 TYR A CA 1
ATOM 1055 C C . TYR A 1 146 ? 12.941 -7.949 -22.315 1.00 97.44 146 TYR A C 1
ATOM 1057 O O . TYR A 1 146 ? 11.957 -8.664 -22.485 1.00 97.44 146 TYR A O 1
ATOM 1065 N N . SER A 1 147 ? 14.171 -8.354 -22.624 1.00 97.19 147 SER A N 1
ATOM 1066 C CA . SER A 1 147 ? 14.520 -9.746 -22.916 1.00 97.19 147 SER A CA 1
ATOM 1067 C C . SER A 1 147 ? 15.020 -10.423 -21.641 1.00 97.19 147 SER A C 1
ATOM 1069 O O . SER A 1 147 ? 15.983 -9.960 -21.030 1.00 97.19 147 SER A O 1
ATOM 1071 N N . VAL A 1 148 ? 14.371 -11.516 -21.234 1.00 96.38 148 VAL A N 1
ATOM 1072 C CA . VAL A 1 148 ? 14.735 -12.349 -20.077 1.00 96.38 148 VAL A CA 1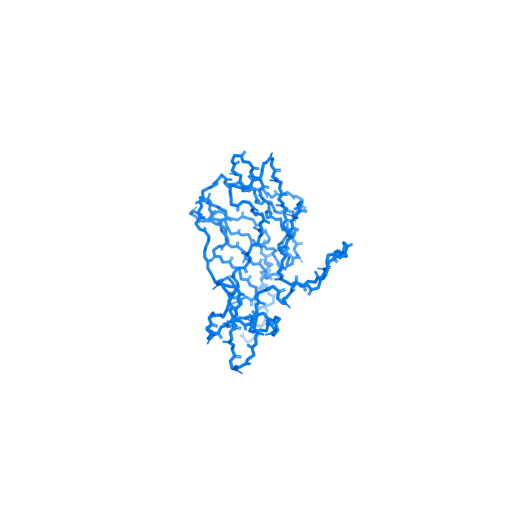
ATOM 1073 C C . VAL A 1 148 ? 14.898 -13.784 -20.568 1.00 96.38 148 VAL A C 1
ATOM 1075 O O . VAL A 1 148 ? 13.924 -14.406 -20.992 1.00 96.38 148 VAL A O 1
ATOM 1078 N N . ASN A 1 149 ? 16.119 -14.326 -20.521 1.00 94.81 149 ASN A N 1
ATOM 1079 C CA . ASN A 1 149 ? 16.432 -15.678 -21.013 1.00 94.81 149 ASN A CA 1
ATOM 1080 C C . ASN A 1 149 ? 15.921 -15.933 -22.449 1.00 94.81 149 ASN A C 1
ATOM 1082 O O . ASN A 1 149 ? 15.329 -16.975 -22.731 1.00 94.81 149 ASN A O 1
ATOM 1086 N N . GLY A 1 150 ? 16.089 -14.948 -23.339 1.00 94.69 150 GLY A N 1
ATOM 1087 C CA . GLY A 1 150 ? 15.651 -15.024 -24.738 1.00 94.69 150 GLY A CA 1
ATOM 1088 C C . GLY A 1 150 ? 14.145 -14.848 -24.965 1.00 94.69 150 GLY A C 1
ATOM 1089 O O . GLY A 1 150 ? 13.694 -14.971 -26.099 1.00 94.69 150 GLY A O 1
ATOM 1090 N N . GLN A 1 151 ? 13.359 -14.556 -23.923 1.00 96.62 151 GLN A N 1
ATOM 1091 C CA . GLN A 1 151 ? 11.922 -14.294 -24.026 1.00 96.62 151 GLN A CA 1
ATOM 1092 C C . GLN A 1 151 ? 11.615 -12.816 -23.794 1.00 96.62 151 GLN A C 1
ATOM 1094 O O . GLN A 1 151 ? 12.117 -12.217 -22.843 1.00 96.62 151 GLN A O 1
ATOM 1099 N N . THR A 1 152 ? 10.726 -12.251 -24.607 1.00 97.44 152 THR A N 1
ATOM 1100 C CA . THR A 1 152 ? 10.209 -10.893 -24.412 1.00 97.44 152 THR A CA 1
ATOM 1101 C C . THR A 1 152 ? 9.270 -10.838 -23.207 1.00 97.44 152 THR A C 1
ATOM 1103 O O . THR A 1 152 ? 8.351 -11.649 -23.081 1.00 97.44 152 THR A O 1
ATOM 1106 N N . ARG A 1 153 ? 9.487 -9.869 -22.315 1.00 95.50 153 ARG A N 1
ATOM 1107 C CA . ARG A 1 153 ? 8.750 -9.647 -21.064 1.00 95.50 153 ARG A CA 1
ATOM 1108 C C . ARG A 1 153 ? 8.428 -8.172 -20.895 1.00 95.50 153 ARG A C 1
ATOM 1110 O O . ARG A 1 153 ? 9.214 -7.311 -21.275 1.00 95.50 153 ARG A O 1
ATOM 1117 N N . SER A 1 154 ? 7.286 -7.875 -20.290 1.00 93.75 154 SER A N 1
ATOM 1118 C CA . SER A 1 154 ? 6.886 -6.501 -20.003 1.00 93.75 154 SER A CA 1
ATOM 1119 C C . SER A 1 154 ? 5.830 -6.462 -18.913 1.00 93.75 154 SER A C 1
ATOM 1121 O O . SER A 1 154 ? 4.920 -7.294 -18.897 1.00 93.75 154 SER A O 1
ATOM 1123 N N . LYS A 1 155 ? 5.872 -5.432 -18.059 1.00 88.94 155 LYS A N 1
ATOM 1124 C CA . LYS A 1 155 ? 4.798 -5.162 -17.088 1.00 88.94 155 LYS A CA 1
ATOM 1125 C C . LYS A 1 155 ? 3.415 -5.111 -17.758 1.00 88.94 155 LYS A C 1
ATOM 1127 O O . LYS A 1 155 ? 2.429 -5.549 -17.165 1.00 88.94 155 LYS A O 1
ATOM 1132 N N . PHE A 1 156 ? 3.352 -4.660 -19.015 1.00 90.00 156 PHE A N 1
ATOM 1133 C CA . PHE A 1 156 ? 2.121 -4.565 -19.799 1.00 90.00 156 PHE A CA 1
ATOM 1134 C C . PHE A 1 156 ? 1.521 -5.930 -20.155 1.00 90.00 156 PHE A C 1
ATOM 1136 O O . PHE A 1 156 ? 0.316 -6.023 -20.371 1.00 90.00 156 PHE A O 1
ATOM 1143 N N . PHE A 1 157 ? 2.302 -7.012 -20.133 1.00 90.88 157 PHE A N 1
ATOM 1144 C CA . PHE A 1 157 ? 1.802 -8.363 -20.418 1.00 90.88 157 PHE A CA 1
ATOM 1145 C C . PHE A 1 157 ? 1.008 -8.972 -19.258 1.00 90.88 157 PHE A C 1
ATOM 1147 O O . PHE A 1 157 ? 0.540 -10.099 -19.376 1.00 90.88 157 PHE A O 1
ATOM 1154 N N . SER A 1 158 ? 0.860 -8.248 -18.143 1.00 85.56 158 SER A N 1
ATOM 1155 C CA . SER A 1 158 ? -0.122 -8.559 -17.096 1.00 85.56 158 SER A CA 1
ATOM 1156 C C . SER A 1 158 ? -1.459 -7.833 -17.279 1.00 85.56 158 SER A C 1
ATOM 1158 O O . SER A 1 158 ? -2.372 -8.038 -16.480 1.00 85.56 158 SER A O 1
ATOM 1160 N N . SER A 1 159 ? -1.585 -6.981 -18.303 1.00 83.06 159 SER A N 1
ATOM 1161 C CA . SER A 1 159 ? -2.847 -6.306 -18.598 1.00 83.06 159 SER A CA 1
ATOM 1162 C C . SER A 1 159 ? -3.911 -7.308 -19.043 1.00 83.06 159 SER A C 1
ATOM 1164 O O . SER A 1 159 ? -3.639 -8.276 -19.753 1.00 83.06 159 SER A O 1
ATOM 1166 N N . VAL A 1 160 ? -5.144 -7.061 -18.613 1.00 73.44 160 VAL A N 1
ATOM 1167 C CA . VAL A 1 160 ? -6.337 -7.716 -19.149 1.00 73.44 160 VAL A CA 1
ATOM 1168 C C . VAL A 1 160 ? -7.011 -6.740 -20.108 1.00 73.44 160 VAL A C 1
ATOM 1170 O O . VAL A 1 160 ? -6.989 -5.534 -19.861 1.00 73.44 160 VAL A O 1
ATOM 1173 N N . SER A 1 161 ? -7.567 -7.234 -21.219 1.00 51.34 161 SER A N 1
ATOM 1174 C CA . SER A 1 161 ? -8.209 -6.380 -22.228 1.00 51.34 161 SER A CA 1
ATOM 1175 C C . SER A 1 161 ? -9.248 -5.445 -21.593 1.00 51.34 161 SER A C 1
ATOM 1177 O O . SER A 1 161 ? -9.983 -5.885 -20.704 1.00 51.34 161 SER A O 1
ATOM 1179 N N . PRO A 1 162 ? -9.366 -4.187 -22.062 1.00 46.22 162 PRO A N 1
ATOM 1180 C CA . PRO A 1 162 ? -10.314 -3.212 -21.542 1.00 46.22 162 PRO A CA 1
ATOM 1181 C C . PRO A 1 162 ? -11.719 -3.518 -22.073 1.00 46.22 162 PRO A C 1
ATOM 1183 O O . PRO A 1 162 ? -12.314 -2.766 -22.831 1.00 46.22 162 PRO A O 1
ATOM 1186 N N . THR A 1 163 ? -12.272 -4.661 -21.695 1.00 40.03 163 THR A N 1
ATOM 1187 C CA . THR A 1 163 ? -13.710 -4.720 -21.452 1.00 40.03 163 THR A CA 1
ATOM 1188 C C . THR A 1 163 ? -13.855 -4.361 -19.983 1.00 40.03 163 THR A C 1
ATOM 1190 O O . THR A 1 163 ? -13.106 -4.900 -19.171 1.00 40.03 163 THR A O 1
ATOM 1193 N N . LEU A 1 164 ? -14.753 -3.434 -19.639 1.00 37.53 164 LEU A N 1
ATOM 1194 C CA . LEU A 1 164 ? -15.135 -3.096 -18.261 1.00 37.53 164 LEU A CA 1
ATOM 1195 C C . LEU A 1 164 ? -15.740 -4.331 -17.567 1.00 37.53 164 LEU A C 1
ATOM 1197 O O . LEU A 1 164 ? -16.930 -4.431 -17.301 1.00 37.53 164 LEU A O 1
ATOM 1201 N N . ILE A 1 165 ? -14.895 -5.312 -17.299 1.00 36.31 165 ILE A N 1
ATOM 1202 C CA . ILE A 1 165 ? -15.116 -6.419 -16.401 1.00 36.31 165 ILE A CA 1
ATOM 1203 C C . ILE A 1 165 ? -14.243 -6.034 -15.226 1.00 36.31 165 ILE A C 1
ATOM 1205 O O . ILE A 1 165 ? -13.017 -6.028 -15.336 1.00 36.31 165 ILE A O 1
ATOM 1209 N N . ALA A 1 166 ? -14.870 -5.636 -14.121 1.00 39.41 166 ALA A N 1
ATOM 1210 C CA . ALA A 1 166 ? -14.185 -5.469 -12.852 1.00 39.41 166 ALA A CA 1
ATOM 1211 C C . ALA A 1 166 ? -13.425 -6.771 -12.558 1.00 39.41 166 ALA A C 1
ATOM 1213 O O . ALA A 1 166 ? -13.998 -7.768 -12.119 1.00 39.41 166 ALA A O 1
ATOM 1214 N N . SER A 1 167 ? -12.138 -6.796 -12.898 1.00 39.69 167 SER A N 1
ATOM 1215 C CA . SER A 1 167 ? -11.313 -7.980 -12.755 1.00 39.69 167 SER A CA 1
ATOM 1216 C C . SER A 1 167 ? -10.988 -8.142 -11.276 1.00 39.69 167 SER A C 1
ATOM 1218 O O . SER A 1 167 ? -10.006 -7.604 -10.770 1.00 39.69 167 SER A O 1
ATOM 1220 N N . SER A 1 168 ? -11.808 -8.926 -10.581 1.00 40.38 168 SER A N 1
ATOM 1221 C CA . SER A 1 168 ? -11.624 -9.310 -9.178 1.00 40.38 168 SER A CA 1
ATOM 1222 C C . SER A 1 168 ? -10.415 -10.229 -8.939 1.00 40.38 168 SER A C 1
ATOM 1224 O O . SER A 1 168 ? -10.191 -10.665 -7.810 1.00 40.38 168 SER A O 1
ATOM 1226 N N . LYS A 1 169 ? -9.631 -10.552 -9.983 1.00 39.31 169 LYS A N 1
ATOM 1227 C CA . LYS A 1 169 ? -8.668 -11.663 -9.962 1.00 39.31 169 LYS A CA 1
ATOM 1228 C C . LYS A 1 169 ? -7.184 -11.276 -10.011 1.00 39.31 169 LYS A C 1
ATOM 1230 O O . LYS A 1 169 ? -6.354 -12.148 -9.768 1.00 39.31 169 LYS A O 1
ATOM 1235 N N . TYR A 1 170 ? -6.816 -10.012 -10.246 1.00 33.69 170 TYR A N 1
ATOM 1236 C CA . TYR A 1 170 ? -5.400 -9.613 -10.353 1.00 33.69 170 TYR A CA 1
ATOM 1237 C C . TYR A 1 170 ? -5.004 -8.563 -9.304 1.00 33.69 170 TYR A C 1
ATOM 1239 O O . TYR A 1 170 ? -5.588 -7.487 -9.212 1.00 33.69 170 TYR A O 1
ATOM 1247 N N . ARG A 1 171 ? -3.982 -8.890 -8.497 1.00 41.88 171 ARG A N 1
ATOM 1248 C CA . ARG A 1 171 ? -3.442 -8.085 -7.380 1.00 41.88 171 ARG A CA 1
ATOM 1249 C C . ARG A 1 171 ? -2.522 -6.941 -7.834 1.00 41.88 171 ARG A C 1
ATOM 1251 O O . ARG A 1 171 ? -1.489 -6.681 -7.225 1.00 41.88 171 ARG A O 1
ATOM 1258 N N . SER A 1 172 ? -2.883 -6.249 -8.905 1.00 34.97 172 SER A N 1
ATOM 1259 C CA . SER A 1 172 ? -2.262 -4.990 -9.326 1.00 34.97 172 SER A CA 1
ATOM 1260 C C . SER A 1 172 ? -3.283 -4.250 -10.179 1.00 34.97 172 SER A C 1
ATOM 1262 O O . SER A 1 172 ? -3.591 -4.672 -11.288 1.00 34.97 172 SER A O 1
ATOM 1264 N N . PHE A 1 173 ? -3.863 -3.191 -9.623 1.00 32.44 173 PHE A N 1
ATOM 1265 C CA . PHE A 1 173 ? -4.868 -2.383 -10.299 1.00 32.44 173 PHE A CA 1
ATOM 1266 C C . PHE A 1 173 ? -4.208 -1.098 -10.794 1.00 32.44 173 PHE A C 1
ATOM 1268 O O . PHE A 1 173 ? -3.984 -0.168 -10.025 1.00 32.44 173 PHE A O 1
ATOM 1275 N N . ALA A 1 174 ? -3.871 -1.067 -12.080 1.00 31.31 174 ALA A N 1
ATOM 1276 C CA . ALA A 1 174 ? -3.626 0.169 -12.803 1.00 31.31 174 ALA A CA 1
ATOM 1277 C C . ALA A 1 174 ? -4.809 0.360 -13.758 1.00 31.31 174 ALA A C 1
ATOM 1279 O O . ALA A 1 174 ? -4.871 -0.300 -14.794 1.00 31.31 174 ALA A O 1
ATOM 1280 N N . ILE A 1 175 ? -5.771 1.219 -13.399 1.00 29.59 175 ILE A N 1
ATOM 1281 C CA . ILE A 1 175 ? -6.695 1.750 -14.405 1.00 29.59 175 ILE A CA 1
ATOM 1282 C C . ILE A 1 175 ? -5.900 2.786 -15.188 1.00 29.59 175 ILE A C 1
ATOM 1284 O O . ILE A 1 175 ? -5.536 3.824 -14.641 1.00 29.59 175 ILE A O 1
ATOM 1288 N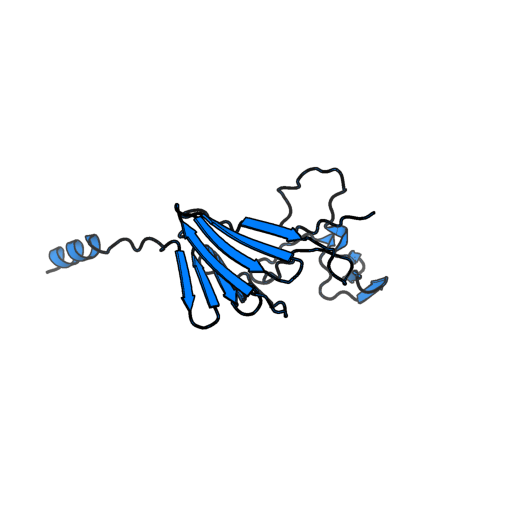 N . LYS A 1 176 ? -5.628 2.507 -16.460 1.00 27.11 176 LYS A N 1
ATOM 1289 C CA . LYS A 1 176 ? -5.263 3.553 -17.409 1.00 27.11 176 LYS A CA 1
ATOM 1290 C C . LYS A 1 176 ? -6.577 4.096 -17.969 1.00 27.11 176 LYS A C 1
ATOM 1292 O O . LYS A 1 176 ? -7.266 3.375 -18.683 1.00 27.11 176 LYS A O 1
ATOM 1297 N N . PHE A 1 177 ? -6.952 5.317 -17.600 1.00 23.28 177 PHE A N 1
ATOM 1298 C CA . PHE A 1 177 ? -7.918 6.074 -18.390 1.00 23.28 177 PHE A CA 1
ATOM 1299 C C . PHE A 1 177 ? -7.122 6.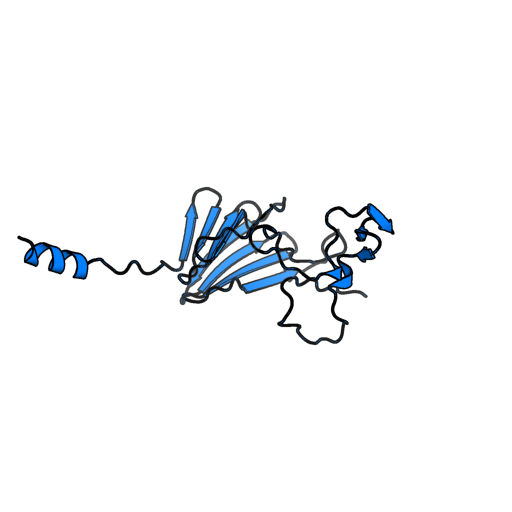680 -19.547 1.00 23.28 177 PHE A C 1
ATOM 1301 O O . PHE A 1 177 ? -6.181 7.431 -19.315 1.00 23.28 177 PHE A O 1
ATOM 1308 N N . THR A 1 178 ? -7.415 6.259 -20.770 1.00 25.86 178 THR A N 1
ATOM 1309 C CA . THR A 1 178 ? -6.996 6.965 -21.985 1.00 25.86 178 THR A CA 1
ATOM 1310 C C . THR A 1 178 ? -8.222 7.675 -22.528 1.00 25.86 178 THR A C 1
ATOM 1312 O O . THR A 1 178 ? -9.250 7.018 -22.712 1.00 25.86 178 THR A O 1
ATOM 1315 N N . GLU A 1 179 ? -8.105 8.975 -22.781 1.00 30.61 179 GLU A N 1
ATOM 1316 C CA . GLU A 1 179 ? -8.682 9.524 -24.012 1.00 30.61 179 GLU A CA 1
ATOM 1317 C C . GLU A 1 179 ? -7.810 9.093 -25.200 1.00 30.61 179 GLU A C 1
ATOM 1319 O O . GLU A 1 179 ? -6.573 8.977 -25.010 1.00 30.61 179 GLU A O 1
#

Sequence (179 aa):
MKLLFAILLAFLPAAFAAFGITTSGNNLLVDTGAGLVTTINKSNGDITSLNYNGKQLQDGSNPGSATVTSSVANNIGVVTIKTATITHYYIVRSGINTLYIGTYASAEPPVGEFRFLARLSKSALPNGHPNAEIGGGTAIEGSDVYSVNGQTRSKFFSSVSPTLIASSKYRSFAIKFTE

Foldseek 3Di:
DVVVVVVVVVPDPPPQFDADWDDDPQWIWGTQSAQWIWIAGQFARWTPFTTGNNDTWADDTDDGGFHWDWDDDPQKIWIWTDDPFKIKIFMHGHNDNDTDIDMGGNDDDPVLFDFDDGHTDCVRVVDADVQQDQPPFDDPDDPAWTQDPNDIHGVCVPDDPPDPDPCPDHPGDGDDDDD

Secondary structure (DSSP, 8-state):
-HHHHHHHHTT--------EEEEETTEEEEE-SSSEEEEEETTT--EEEEEETTEE-B--------EEEEEEETTEEEEEEE-SSEEEEEEEETT----EEEEEESS--TTS-------B-TTT-----GGG--TTPEEEETTTEEEETTEEEEGGGGPPPSS----TT-S--------